Protein AF-A0AAQ3L5W7-F1 (afdb_monomer)

Mean predicted aligned error: 13.26 Å

Secondary structure (DSSP, 8-state):
---TTHHHHHHHHHHHHHHHHHHHHHHHHHHHHHHHHHHTS---HHHHHHHHHHHHHHHHHHIIIIIS-TTTS-HHHHHHHHHHHHHHHHHHHHHHHHHHT-----TTTSSSSS-TTSGGG-

Structure (mmCIF, N/CA/C/O backbone):
data_AF-A0AAQ3L5W7-F1
#
_entry.id   AF-A0AAQ3L5W7-F1
#
loop_
_atom_site.group_PDB
_atom_site.id
_atom_site.type_symbol
_atom_site.label_atom_id
_atom_site.label_alt_id
_atom_site.label_comp_id
_atom_site.label_asym_id
_atom_site.label_entity_id
_atom_site.label_seq_id
_atom_site.pdbx_PDB_ins_code
_atom_site.Cartn_x
_atom_site.Cartn_y
_atom_site.Cartn_z
_atom_site.occupancy
_atom_site.B_iso_or_equiv
_atom_site.auth_seq_id
_atom_site.auth_comp_id
_atom_site.auth_asym_id
_atom_site.auth_atom_id
_atom_site.pdbx_PDB_model_num
ATOM 1 N N . MET A 1 1 ? -35.247 3.238 35.262 1.00 52.22 1 MET A N 1
ATOM 2 C CA . MET A 1 1 ? -36.343 2.890 34.333 1.00 52.22 1 MET A CA 1
ATOM 3 C C . MET A 1 1 ? -35.783 1.940 33.289 1.00 52.22 1 MET A C 1
ATOM 5 O O . MET A 1 1 ? -34.955 2.344 32.487 1.00 52.22 1 MET A O 1
ATOM 9 N N . SER A 1 2 ? -36.136 0.663 33.406 1.00 61.12 2 SER A N 1
ATOM 10 C CA . SER A 1 2 ? -35.701 -0.458 32.570 1.00 61.12 2 SER A CA 1
ATOM 11 C C . SER A 1 2 ? -36.618 -0.590 31.352 1.00 61.12 2 SER A C 1
ATOM 13 O O . SER A 1 2 ? -37.802 -0.885 31.503 1.00 61.12 2 SER A O 1
ATOM 15 N N . HIS A 1 3 ? -36.070 -0.358 30.159 1.00 61.69 3 HIS A N 1
ATOM 16 C CA . HIS A 1 3 ? -36.760 -0.548 28.884 1.00 61.69 3 HIS A CA 1
ATOM 17 C C . HIS A 1 3 ? -36.600 -2.018 28.422 1.00 61.69 3 HIS A C 1
ATOM 19 O O . HIS A 1 3 ? -35.469 -2.490 28.301 1.00 61.69 3 HIS A O 1
ATOM 25 N N . PRO A 1 4 ? -37.688 -2.769 28.160 1.00 64.62 4 PRO A N 1
ATOM 26 C CA . PRO A 1 4 ? -37.647 -4.203 27.822 1.00 64.62 4 PRO A CA 1
ATOM 27 C C . PRO A 1 4 ? -37.107 -4.531 26.412 1.00 64.62 4 PRO A C 1
ATOM 29 O O . PRO A 1 4 ? -37.051 -5.695 26.029 1.00 64.62 4 PRO A O 1
ATOM 32 N N . ASN A 1 5 ? -36.686 -3.529 25.637 1.00 68.62 5 ASN A N 1
ATOM 33 C CA . ASN A 1 5 ? -36.224 -3.644 24.248 1.00 68.62 5 ASN A CA 1
ATOM 34 C C . ASN A 1 5 ? -34.753 -3.228 24.023 1.00 68.62 5 ASN A C 1
ATOM 36 O O . ASN A 1 5 ? -34.259 -3.350 22.905 1.00 68.62 5 ASN A O 1
ATOM 40 N N . THR A 1 6 ? -34.020 -2.796 25.057 1.00 70.38 6 THR A N 1
ATOM 41 C CA . THR A 1 6 ? -32.638 -2.290 24.911 1.00 70.38 6 THR A CA 1
ATOM 42 C C . THR A 1 6 ? -31.638 -3.369 24.480 1.00 70.38 6 THR A C 1
ATOM 44 O O . THR A 1 6 ? -30.792 -3.115 23.629 1.00 70.38 6 THR A O 1
ATOM 47 N N . ILE A 1 7 ? -31.753 -4.596 25.004 1.00 74.06 7 ILE A N 1
ATOM 48 C CA . ILE A 1 7 ? -30.840 -5.705 24.661 1.00 74.06 7 ILE A CA 1
ATOM 49 C C . ILE A 1 7 ? -30.931 -6.047 23.161 1.00 74.06 7 ILE A C 1
ATOM 51 O O . ILE A 1 7 ? -29.918 -6.290 22.512 1.00 74.06 7 ILE A O 1
ATOM 55 N N . GLY A 1 8 ? -32.141 -6.015 22.590 1.00 75.44 8 GLY A N 1
ATOM 56 C CA . GLY A 1 8 ? -32.366 -6.312 21.173 1.00 75.44 8 GLY A CA 1
ATOM 57 C C . GLY A 1 8 ? -31.786 -5.259 20.224 1.00 75.44 8 GLY A C 1
ATOM 58 O O . GLY A 1 8 ? -31.303 -5.611 19.149 1.00 75.44 8 GLY A O 1
ATOM 59 N N . GLU A 1 9 ? -31.787 -3.980 20.610 1.00 74.56 9 GLU A N 1
ATOM 60 C CA . GLU A 1 9 ? -31.190 -2.908 19.798 1.00 74.56 9 GLU A CA 1
ATOM 61 C C . GLU A 1 9 ? -29.657 -2.905 19.850 1.00 74.56 9 GLU A C 1
ATOM 63 O O . GLU A 1 9 ? -29.022 -2.688 18.818 1.00 74.56 9 GLU A O 1
ATOM 68 N N . LEU A 1 10 ? -29.059 -3.235 21.001 1.00 74.88 10 LEU A N 1
ATOM 69 C CA . LEU A 1 10 ? -27.603 -3.368 21.141 1.00 74.88 10 LEU A CA 1
ATOM 70 C C . LEU A 1 10 ? -27.051 -4.520 20.288 1.00 74.88 10 LEU A C 1
ATOM 72 O O . LEU A 1 10 ? -26.083 -4.334 19.552 1.00 74.88 10 LEU A O 1
ATOM 76 N N . ILE A 1 11 ? -27.721 -5.679 20.301 1.00 74.25 11 ILE A N 1
ATOM 77 C CA . ILE A 1 11 ? -27.335 -6.839 19.479 1.00 74.25 11 ILE A CA 1
ATOM 78 C C . ILE A 1 11 ? -27.460 -6.516 17.979 1.00 74.25 11 ILE A C 1
ATOM 80 O O . ILE A 1 11 ? -26.605 -6.912 17.184 1.00 74.25 11 ILE A O 1
ATOM 84 N N . ARG A 1 12 ? -28.488 -5.754 17.569 1.00 70.62 12 ARG A N 1
ATOM 85 C CA . ARG A 1 12 ? -28.627 -5.294 16.173 1.00 70.62 12 ARG A CA 1
ATOM 86 C C . ARG A 1 12 ? -27.540 -4.288 15.782 1.00 70.62 12 ARG A C 1
ATOM 88 O O . ARG A 1 12 ? -27.046 -4.372 14.661 1.00 70.62 12 ARG A O 1
ATOM 95 N N . GLN A 1 13 ? -27.146 -3.370 16.670 1.00 67.75 13 GLN A N 1
ATOM 96 C CA . GLN A 1 13 ? -26.055 -2.422 16.406 1.00 67.75 13 GLN A CA 1
ATOM 97 C C . GLN A 1 13 ? -24.699 -3.115 16.241 1.00 67.75 13 GLN A C 1
ATOM 99 O O . GLN A 1 13 ? -23.955 -2.772 15.319 1.00 67.75 13 GLN A O 1
ATOM 104 N N . GLU A 1 14 ? -24.384 -4.101 17.083 1.00 65.00 14 GLU A N 1
ATOM 105 C CA . GLU A 1 14 ? -23.156 -4.886 16.930 1.00 65.00 14 GLU A CA 1
ATOM 106 C C . GLU A 1 14 ? -23.160 -5.673 15.617 1.00 65.00 14 GLU A C 1
ATOM 108 O O . GLU A 1 14 ? -22.214 -5.550 14.834 1.00 65.00 14 GLU A O 1
ATOM 113 N N . SER A 1 15 ? -24.240 -6.405 15.306 1.00 66.56 15 SER A N 1
ATOM 114 C CA . SER A 1 15 ? -24.301 -7.222 14.082 1.00 66.56 15 SER A CA 1
ATOM 115 C C . SER A 1 15 ? -24.108 -6.390 12.809 1.00 66.56 15 SER A C 1
ATOM 117 O O . SER A 1 15 ? -23.380 -6.818 11.912 1.00 66.56 15 SER A O 1
ATOM 119 N N . GLN A 1 16 ? -24.686 -5.184 12.721 1.00 66.50 16 GLN A N 1
ATOM 120 C CA . GLN A 1 16 ? -24.558 -4.321 11.535 1.00 66.50 16 GLN A CA 1
ATOM 121 C C . GLN A 1 16 ? -23.104 -3.935 11.213 1.00 66.50 16 GLN A C 1
ATOM 123 O O . GLN A 1 16 ? -22.741 -3.840 10.035 1.00 66.50 16 GLN A O 1
ATOM 128 N N . ARG A 1 17 ? -22.238 -3.782 12.226 1.00 67.88 17 ARG A N 1
ATOM 129 C CA . ARG A 1 17 ? -20.806 -3.529 11.991 1.00 67.88 17 ARG A CA 1
ATOM 130 C C . ARG A 1 17 ? -20.113 -4.763 11.423 1.00 67.88 17 ARG A C 1
ATOM 132 O O . ARG A 1 17 ? -19.386 -4.647 10.439 1.00 67.88 17 ARG A O 1
ATOM 139 N N . TYR A 1 18 ? -20.398 -5.944 11.975 1.00 67.69 18 TYR A N 1
ATOM 140 C CA . TYR A 1 18 ? -19.834 -7.207 11.489 1.00 67.69 18 TYR A CA 1
ATOM 141 C C . TYR A 1 18 ? -20.240 -7.515 10.044 1.00 67.69 18 TYR A C 1
ATOM 143 O O . TYR A 1 18 ? -19.395 -7.928 9.250 1.00 67.69 18 TYR A O 1
ATOM 151 N N . HIS A 1 19 ? -21.494 -7.252 9.665 1.00 74.12 19 HIS A N 1
ATOM 152 C CA . HIS A 1 19 ? -21.961 -7.478 8.293 1.00 74.12 19 HIS A CA 1
ATOM 153 C C . HIS A 1 19 ? -21.188 -6.650 7.258 1.00 74.12 19 HIS A C 1
ATOM 155 O O . HIS A 1 19 ? -20.886 -7.155 6.178 1.00 74.12 19 HIS A O 1
ATOM 161 N N . THR A 1 20 ? -20.807 -5.415 7.596 1.00 75.94 20 THR A N 1
ATOM 162 C CA . THR A 1 20 ? -20.024 -4.551 6.699 1.00 75.94 20 THR A CA 1
ATOM 163 C C . THR A 1 20 ? -18.616 -5.107 6.462 1.00 75.94 20 THR A C 1
ATOM 165 O O . THR A 1 20 ? -18.166 -5.172 5.317 1.00 75.94 20 THR A O 1
ATOM 168 N N . PHE A 1 21 ? -17.934 -5.568 7.517 1.00 77.50 21 PHE A N 1
ATOM 169 C CA . PHE A 1 21 ? -16.592 -6.153 7.396 1.00 77.50 21 PHE A CA 1
ATOM 170 C C . PHE A 1 21 ? -16.601 -7.485 6.646 1.00 77.50 21 PHE A C 1
ATOM 172 O O . PHE A 1 21 ? -15.756 -7.713 5.782 1.00 77.50 21 PHE A O 1
ATOM 179 N N . ILE A 1 22 ? -17.583 -8.341 6.934 1.00 83.50 22 ILE A N 1
ATOM 180 C CA . ILE A 1 22 ? -17.735 -9.641 6.272 1.00 83.50 22 ILE A CA 1
ATOM 181 C C . ILE A 1 22 ? -18.020 -9.457 4.779 1.00 83.50 22 ILE A C 1
ATOM 183 O O . ILE A 1 22 ? -17.413 -10.141 3.957 1.00 83.50 22 ILE A O 1
ATOM 187 N N . ASN A 1 23 ? -18.890 -8.512 4.411 1.00 84.75 23 ASN A N 1
ATOM 188 C CA . ASN A 1 23 ? -19.201 -8.246 3.008 1.00 84.75 23 ASN A CA 1
ATOM 189 C C . ASN A 1 23 ? -17.968 -7.767 2.230 1.00 84.75 23 ASN A C 1
ATOM 191 O O . ASN A 1 23 ? -17.726 -8.209 1.108 1.00 84.75 23 ASN A O 1
ATOM 195 N N . LEU A 1 24 ? -17.147 -6.907 2.838 1.00 87.31 24 LEU A N 1
ATOM 196 C CA . LEU A 1 24 ? -15.921 -6.456 2.197 1.00 87.31 24 LEU A CA 1
ATOM 197 C C . LEU A 1 24 ? -14.893 -7.587 2.074 1.00 87.31 24 LEU A C 1
ATOM 199 O O . LEU A 1 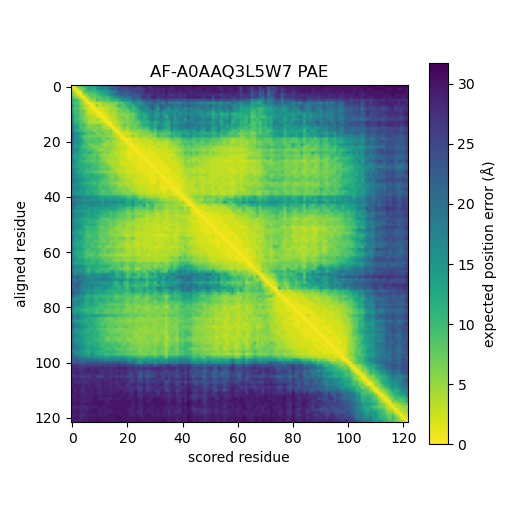24 ? -14.321 -7.770 1.005 1.00 87.31 24 LEU A O 1
ATOM 203 N N . ALA A 1 25 ? -14.693 -8.383 3.127 1.00 85.25 25 ALA A N 1
ATOM 204 C CA . ALA A 1 25 ? -13.813 -9.551 3.079 1.00 85.25 25 ALA A CA 1
ATOM 205 C C . ALA A 1 25 ? -14.201 -10.512 1.945 1.00 85.25 25 ALA A C 1
ATOM 207 O O . ALA A 1 25 ? -13.341 -10.991 1.207 1.00 85.25 25 ALA A O 1
ATOM 208 N N . LEU A 1 26 ? -15.505 -10.731 1.767 1.00 91.06 26 LEU A N 1
ATOM 209 C CA . LEU A 1 26 ? -16.050 -11.554 0.695 1.00 91.06 26 LEU A CA 1
ATOM 210 C C . LEU A 1 26 ? -15.825 -10.918 -0.685 1.00 91.06 26 LEU A C 1
ATOM 212 O O . LEU A 1 26 ? -15.427 -11.614 -1.615 1.00 91.06 26 LEU A O 1
ATOM 216 N N . PHE A 1 27 ? -15.978 -9.597 -0.814 1.00 90.62 27 PHE A N 1
ATOM 217 C CA . PHE A 1 27 ? -15.635 -8.866 -2.038 1.00 90.62 27 PHE A CA 1
ATOM 218 C C . PHE A 1 27 ? -14.149 -9.009 -2.404 1.00 90.62 27 PHE A C 1
ATOM 220 O O . PHE A 1 27 ? -13.830 -9.327 -3.549 1.00 90.62 27 PHE A O 1
ATOM 227 N N . LEU A 1 28 ? -13.235 -8.850 -1.440 1.00 91.06 28 LEU A N 1
ATOM 228 C CA . LEU A 1 28 ? -11.796 -9.056 -1.654 1.00 91.06 28 LEU A CA 1
ATOM 229 C C . LEU A 1 28 ? -11.471 -10.492 -2.077 1.00 91.06 28 LEU A C 1
ATOM 231 O O . LEU A 1 28 ? -10.647 -10.682 -2.972 1.00 91.06 28 LEU A O 1
ATOM 235 N N . ALA A 1 29 ? -12.132 -11.482 -1.473 1.00 90.81 29 ALA A N 1
ATOM 236 C CA . ALA A 1 29 ? -11.972 -12.892 -1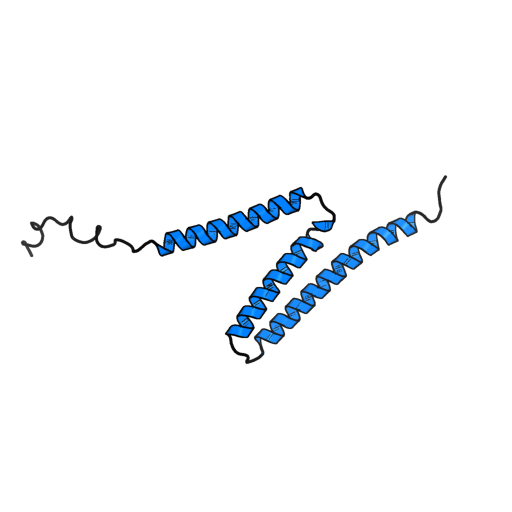.825 1.00 90.81 29 ALA A CA 1
ATOM 237 C C . ALA A 1 29 ? -12.465 -13.202 -3.252 1.00 90.81 29 ALA A C 1
ATOM 239 O O . ALA A 1 29 ? -11.853 -13.983 -3.978 1.00 90.81 29 ALA A O 1
ATOM 240 N N . VAL A 1 30 ? -13.547 -12.560 -3.697 1.00 93.81 30 VAL A N 1
ATOM 241 C CA . VAL A 1 30 ? -13.995 -12.656 -5.095 1.00 93.81 30 VAL A CA 1
ATOM 242 C C . VAL A 1 30 ? -12.974 -12.002 -6.029 1.00 93.81 30 VAL A C 1
ATOM 244 O O . VAL A 1 30 ? -12.637 -12.561 -7.070 1.00 93.81 30 VAL A O 1
ATOM 247 N N . LEU A 1 31 ? -12.424 -10.852 -5.640 1.00 92.62 31 LEU A N 1
ATOM 248 C CA . LEU A 1 31 ? -11.442 -10.099 -6.423 1.00 92.62 31 LEU A CA 1
ATOM 249 C C . LEU A 1 31 ? -10.100 -10.850 -6.561 1.00 92.62 31 LEU A C 1
ATOM 251 O O . LEU A 1 31 ? -9.417 -10.717 -7.575 1.00 92.62 31 LEU A O 1
ATOM 255 N N . THR A 1 32 ? -9.706 -11.673 -5.582 1.00 91.94 32 THR A N 1
ATOM 256 C CA . THR A 1 32 ? -8.583 -12.628 -5.710 1.00 91.94 32 THR A CA 1
ATOM 257 C C . THR A 1 32 ? -8.939 -13.845 -6.553 1.00 91.94 32 THR A C 1
ATOM 259 O O . THR A 1 32 ? -8.119 -14.258 -7.369 1.00 91.94 32 THR A O 1
ATOM 262 N N . GLY A 1 33 ? -10.158 -14.377 -6.438 1.00 91.69 33 GLY A N 1
ATOM 263 C CA . GLY A 1 33 ? -10.633 -15.445 -7.321 1.00 91.69 33 GLY A CA 1
ATOM 264 C C . GLY A 1 33 ? -10.592 -15.041 -8.799 1.00 91.69 33 GLY A C 1
ATOM 265 O O . GLY A 1 33 ? -10.075 -15.785 -9.629 1.00 91.69 33 GLY A O 1
ATOM 266 N N . ILE A 1 34 ? -11.059 -13.830 -9.119 1.00 91.19 34 ILE A N 1
ATOM 267 C CA . ILE A 1 34 ? -11.019 -13.270 -10.479 1.00 91.19 34 ILE A CA 1
ATOM 268 C C . ILE A 1 34 ? -9.576 -13.108 -10.971 1.00 91.19 34 ILE A C 1
ATOM 270 O O . ILE A 1 34 ? -9.282 -13.451 -12.112 1.00 91.19 34 ILE A O 1
ATOM 274 N N . GLU A 1 35 ? -8.669 -12.621 -10.122 1.00 89.69 35 GLU A N 1
ATOM 275 C CA . GLU A 1 35 ? -7.257 -12.451 -10.482 1.00 89.69 35 GLU A CA 1
ATOM 276 C C . GLU A 1 35 ? -6.612 -13.782 -10.891 1.00 89.69 35 GLU A C 1
ATOM 278 O O . GLU A 1 35 ? -5.972 -13.854 -11.938 1.00 89.69 35 GLU A O 1
ATOM 283 N N . ILE A 1 36 ? -6.857 -14.854 -10.128 1.00 91.00 36 ILE A N 1
ATOM 284 C CA . ILE A 1 36 ? -6.378 -16.200 -10.470 1.00 91.00 36 ILE A CA 1
ATOM 285 C C . ILE A 1 36 ? -6.927 -16.639 -11.831 1.00 91.00 36 ILE A C 1
ATOM 287 O O . ILE A 1 36 ? -6.165 -17.108 -12.670 1.00 91.00 36 ILE A O 1
ATOM 291 N N . VAL A 1 37 ? -8.223 -16.450 -12.090 1.00 90.88 37 VAL A N 1
ATOM 292 C CA . VAL A 1 37 ? -8.834 -16.822 -13.379 1.00 90.88 37 VAL A CA 1
ATOM 293 C C . VAL A 1 37 ? -8.193 -16.065 -14.549 1.00 90.88 37 VAL A C 1
ATOM 295 O O . VAL A 1 37 ? -7.932 -16.665 -15.590 1.00 90.88 37 VAL A O 1
ATOM 298 N N . ILE A 1 38 ? -7.894 -14.773 -14.378 1.00 87.44 38 ILE A N 1
ATOM 299 C CA . ILE A 1 38 ? -7.248 -13.944 -15.409 1.00 87.44 38 ILE A CA 1
ATOM 300 C C . ILE A 1 38 ? -5.822 -14.429 -15.708 1.00 87.44 38 ILE A C 1
ATOM 302 O O . ILE A 1 38 ? -5.427 -14.445 -16.871 1.00 87.44 38 ILE A O 1
ATOM 306 N N . ILE A 1 39 ? -5.064 -14.865 -14.695 1.00 87.94 39 ILE A N 1
ATOM 307 C CA . ILE A 1 39 ? -3.695 -15.389 -14.872 1.00 87.94 39 ILE A CA 1
ATOM 308 C C . ILE A 1 39 ? -3.676 -16.647 -15.752 1.00 87.94 39 ILE A C 1
ATOM 310 O O . ILE A 1 39 ? -2.720 -16.864 -16.493 1.00 87.94 39 ILE A O 1
ATOM 314 N N . PHE A 1 40 ? -4.726 -17.469 -15.697 1.00 86.62 40 PHE A N 1
ATOM 315 C CA . PHE A 1 40 ? -4.831 -18.685 -16.509 1.00 86.62 40 PHE A CA 1
ATOM 316 C C . PHE A 1 40 ? -5.235 -18.427 -17.969 1.00 86.62 40 PHE A C 1
ATOM 318 O O . PHE A 1 40 ? -5.157 -19.343 -18.791 1.00 86.62 40 PHE A O 1
ATOM 325 N N . LEU A 1 41 ? -5.661 -17.210 -18.321 1.00 87.31 41 LEU A N 1
ATOM 326 C CA . LEU A 1 41 ? -6.003 -16.865 -19.698 1.00 87.31 41 LEU A CA 1
ATOM 327 C C . LEU A 1 41 ? -4.728 -16.573 -20.517 1.00 87.31 41 LEU A C 1
ATOM 329 O O . LEU A 1 41 ? -3.861 -15.835 -20.049 1.00 87.31 41 LEU A O 1
ATOM 333 N N . PRO A 1 42 ? -4.609 -17.077 -21.763 1.00 85.25 42 PRO A N 1
ATOM 334 C CA . PRO A 1 42 ? -3.449 -16.837 -22.624 1.00 85.25 42 PRO A CA 1
ATOM 335 C C . PRO A 1 42 ? -3.509 -15.429 -23.243 1.00 85.25 42 PRO A C 1
ATOM 337 O O . PRO A 1 42 ? -3.716 -15.253 -24.443 1.00 85.25 42 PRO A O 1
ATOM 340 N N . TRP A 1 43 ? -3.390 -14.406 -22.403 1.00 85.50 43 TRP A N 1
ATOM 341 C CA . TRP A 1 43 ? -3.340 -12.992 -22.775 1.00 85.50 43 TRP A CA 1
ATOM 342 C C . TRP A 1 43 ? -1.893 -12.479 -22.842 1.00 85.50 43 TRP A C 1
ATOM 344 O O . TRP A 1 43 ? -0.975 -13.127 -22.335 1.00 85.50 43 TRP A O 1
ATOM 354 N N . PRO A 1 44 ? -1.647 -11.313 -23.471 1.00 88.25 44 PRO A N 1
ATOM 355 C CA . PRO A 1 44 ? -0.316 -10.716 -23.495 1.00 88.25 44 PRO A CA 1
ATOM 356 C C . PRO A 1 44 ? 0.167 -10.370 -22.077 1.00 88.25 44 PRO A C 1
ATOM 358 O O . PRO A 1 44 ? -0.534 -9.714 -21.303 1.00 88.25 44 PRO A O 1
ATOM 361 N N . PHE A 1 45 ? 1.407 -10.765 -21.773 1.00 85.31 45 PHE A N 1
ATOM 362 C CA . PHE A 1 45 ? 2.036 -10.655 -20.450 1.00 85.31 45 PHE A CA 1
ATOM 363 C C . PHE A 1 45 ? 1.975 -9.246 -19.840 1.00 85.31 45 PHE A C 1
ATOM 365 O O . PHE A 1 45 ? 1.757 -9.097 -18.641 1.00 85.31 45 PHE A O 1
ATOM 372 N N . TRP A 1 46 ? 2.109 -8.206 -20.669 1.00 88.50 46 TRP A N 1
ATOM 373 C CA . TRP A 1 46 ? 2.038 -6.810 -20.229 1.00 88.50 46 TRP A CA 1
ATOM 374 C C . TRP A 1 46 ? 0.692 -6.452 -19.590 1.00 88.50 46 TRP A C 1
ATOM 376 O O . TRP A 1 46 ? 0.667 -5.827 -18.533 1.00 88.50 46 TRP A O 1
ATOM 386 N N . ILE A 1 47 ? -0.422 -6.884 -20.189 1.00 88.56 47 ILE A N 1
ATOM 387 C CA . ILE A 1 47 ? -1.767 -6.579 -19.678 1.00 88.56 47 ILE A CA 1
ATOM 388 C C . ILE A 1 47 ? -2.003 -7.299 -18.350 1.00 88.56 47 ILE A C 1
ATOM 390 O O . ILE A 1 47 ? -2.516 -6.700 -17.405 1.00 88.56 47 ILE A O 1
ATOM 394 N N . ILE A 1 48 ? -1.586 -8.565 -18.272 1.00 89.69 48 ILE A N 1
ATOM 395 C CA . ILE A 1 48 ? -1.679 -9.381 -17.058 1.00 89.69 48 ILE A CA 1
ATOM 396 C C . ILE A 1 48 ? -0.905 -8.696 -15.925 1.00 89.69 48 ILE A C 1
ATOM 398 O O . ILE A 1 48 ? -1.482 -8.412 -14.880 1.00 89.69 48 ILE A O 1
ATOM 402 N N . MET A 1 49 ? 0.362 -8.331 -16.150 1.00 91.06 49 MET A N 1
ATOM 403 C CA . MET A 1 49 ? 1.186 -7.655 -15.141 1.00 91.06 49 MET A CA 1
ATOM 404 C C . MET A 1 49 ? 0.569 -6.353 -14.631 1.00 91.06 49 MET A C 1
ATOM 406 O O . MET A 1 49 ? 0.480 -6.150 -13.421 1.00 91.06 49 MET A O 1
ATOM 410 N N . THR A 1 50 ? 0.097 -5.482 -15.527 1.00 92.00 50 THR A N 1
ATOM 411 C CA . THR A 1 50 ? -0.542 -4.225 -15.114 1.00 92.00 50 THR A CA 1
ATOM 412 C C . THR A 1 50 ? -1.792 -4.481 -14.273 1.00 92.00 50 THR A C 1
ATOM 414 O O . THR A 1 50 ? -1.964 -3.847 -13.233 1.00 92.00 50 THR A O 1
ATOM 417 N N . VAL A 1 51 ? -2.642 -5.429 -14.677 1.00 91.38 51 VAL A N 1
ATOM 418 C CA . VAL A 1 51 ? -3.853 -5.792 -13.928 1.00 91.38 51 VAL A CA 1
ATOM 419 C C . VAL A 1 51 ? -3.518 -6.353 -12.549 1.00 91.38 51 VAL A C 1
ATOM 421 O O . VAL A 1 51 ? -4.127 -5.916 -11.578 1.00 91.38 51 VAL A O 1
ATOM 424 N N . LEU A 1 52 ? -2.547 -7.260 -12.433 1.00 91.19 52 LEU A N 1
ATOM 425 C CA . LEU A 1 52 ? -2.151 -7.843 -11.145 1.00 91.19 52 LEU A CA 1
ATOM 426 C C . LEU A 1 52 ? -1.617 -6.771 -10.188 1.00 91.19 52 LEU A C 1
ATOM 428 O O . LEU A 1 52 ? -2.020 -6.708 -9.028 1.00 91.19 52 LEU A O 1
ATOM 432 N N . VAL A 1 53 ? -0.753 -5.876 -10.678 1.00 93.31 53 VAL A N 1
ATOM 433 C CA . V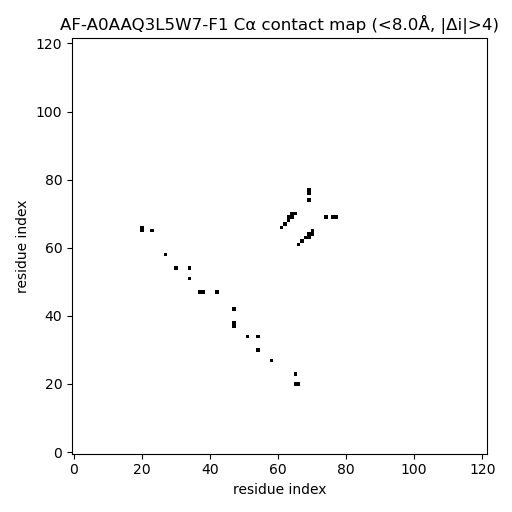AL A 1 53 ? -0.221 -4.770 -9.867 1.00 93.31 53 VAL A CA 1
ATOM 434 C C . VAL A 1 53 ? -1.352 -3.855 -9.398 1.00 93.31 53 VAL A C 1
ATOM 436 O O . VAL A 1 53 ? -1.438 -3.540 -8.211 1.00 93.31 53 VAL A O 1
ATOM 439 N N . VAL A 1 54 ? -2.260 -3.470 -10.299 1.00 93.25 54 VAL A N 1
ATOM 440 C CA . VAL A 1 54 ? -3.404 -2.613 -9.960 1.00 93.25 54 VAL A CA 1
ATOM 441 C C . VAL A 1 54 ? -4.342 -3.302 -8.964 1.00 93.25 54 VAL A C 1
ATOM 443 O O . VAL A 1 54 ? -4.700 -2.696 -7.954 1.00 93.25 54 VAL A O 1
ATOM 446 N N . LEU A 1 55 ? -4.713 -4.566 -9.192 1.00 91.19 55 LEU A N 1
ATOM 447 C CA . LEU A 1 55 ? -5.575 -5.327 -8.281 1.00 91.19 55 LEU A CA 1
ATOM 448 C C . LEU A 1 55 ? -4.917 -5.511 -6.908 1.00 91.19 55 LEU A C 1
ATOM 450 O O . LEU A 1 55 ? -5.608 -5.409 -5.897 1.00 91.19 55 LEU A O 1
ATOM 454 N N . SER A 1 56 ? -3.603 -5.726 -6.852 1.00 91.69 56 SER A N 1
ATOM 455 C CA . SER A 1 56 ? -2.844 -5.831 -5.602 1.00 91.69 56 SER A CA 1
ATOM 456 C C . SER A 1 56 ? -2.866 -4.522 -4.805 1.00 91.69 56 SER A C 1
ATOM 458 O O . SER A 1 56 ? -3.209 -4.525 -3.620 1.00 91.69 56 SER A O 1
ATOM 460 N N . VAL A 1 57 ? -2.615 -3.381 -5.462 1.00 92.69 57 VAL A N 1
ATOM 461 C CA . VAL A 1 57 ? -2.691 -2.056 -4.822 1.00 92.69 57 VAL A CA 1
ATOM 462 C C . VAL A 1 57 ? -4.109 -1.765 -4.328 1.00 92.69 57 VAL A C 1
ATOM 46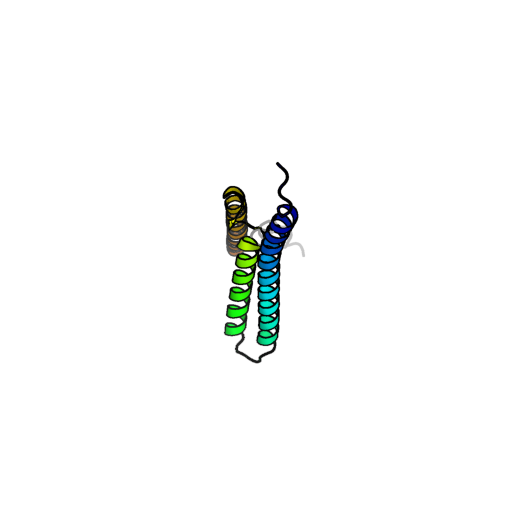4 O O . VAL A 1 57 ? -4.284 -1.338 -3.188 1.00 92.69 57 VAL A O 1
ATOM 467 N N . ILE A 1 58 ? -5.136 -2.038 -5.139 1.00 91.62 58 ILE A N 1
ATOM 468 C CA . ILE A 1 58 ? -6.538 -1.831 -4.745 1.00 91.62 58 ILE A CA 1
ATOM 469 C C . ILE A 1 58 ? -6.884 -2.672 -3.515 1.00 91.62 58 ILE A C 1
ATOM 471 O O . ILE A 1 58 ? -7.456 -2.150 -2.558 1.00 91.62 58 ILE A O 1
ATOM 475 N N . LYS A 1 59 ? -6.513 -3.958 -3.502 1.00 89.88 59 LYS A N 1
ATOM 476 C CA . LYS A 1 59 ? -6.748 -4.844 -2.351 1.00 89.88 59 LYS A CA 1
ATOM 477 C C . LYS A 1 59 ? -6.066 -4.312 -1.106 1.00 89.88 59 LYS A C 1
ATOM 479 O O . LYS A 1 59 ? -6.705 -4.221 -0.061 1.00 89.88 59 LYS A O 1
ATOM 484 N N . PHE A 1 60 ? -4.801 -3.927 -1.230 1.00 89.94 60 PHE A N 1
ATOM 485 C CA . PHE A 1 60 ? -4.036 -3.355 -0.135 1.00 89.94 60 PHE A CA 1
ATOM 486 C C . PHE A 1 60 ? -4.736 -2.124 0.453 1.00 89.94 60 PHE A C 1
ATOM 488 O O . PHE A 1 60 ? -4.961 -2.085 1.661 1.00 89.94 60 PHE A O 1
ATOM 495 N N . VAL A 1 61 ? -5.174 -1.185 -0.397 1.00 87.00 61 VAL A N 1
ATOM 496 C CA . VAL A 1 61 ? -5.892 0.035 0.013 1.00 87.00 61 VAL A CA 1
ATOM 497 C C . VAL A 1 61 ? -7.252 -0.277 0.651 1.00 87.00 61 VAL A C 1
ATOM 499 O O . VAL A 1 61 ? -7.592 0.284 1.695 1.00 87.00 61 VAL A O 1
ATOM 502 N N . CYS A 1 62 ? -8.027 -1.205 0.085 1.00 86.19 62 CYS A N 1
ATOM 503 C CA . CYS A 1 62 ? -9.290 -1.643 0.681 1.00 86.19 62 CYS A CA 1
ATOM 504 C C . CYS A 1 62 ? -9.085 -2.270 2.068 1.00 86.19 62 CYS A C 1
ATOM 506 O O . CYS A 1 62 ? -9.858 -1.987 2.983 1.00 86.19 62 CYS A O 1
ATOM 508 N N . VAL A 1 63 ? -8.040 -3.082 2.257 1.00 84.31 63 VAL A N 1
ATOM 509 C CA . VAL A 1 63 ? -7.736 -3.705 3.555 1.00 84.31 63 VAL A CA 1
ATOM 510 C C . VAL A 1 63 ? -7.360 -2.647 4.596 1.00 84.31 63 VAL A C 1
ATOM 512 O O . VAL A 1 63 ? -7.908 -2.650 5.696 1.00 84.31 63 VAL A O 1
ATOM 515 N N . ILE A 1 64 ? -6.485 -1.697 4.272 1.00 82.19 64 ILE A N 1
ATOM 516 C CA . ILE A 1 64 ? -6.056 -0.682 5.252 1.00 82.19 64 ILE A CA 1
ATOM 517 C C . ILE A 1 64 ? -7.168 0.306 5.616 1.00 82.19 64 ILE A C 1
ATOM 519 O O . ILE A 1 64 ? -7.277 0.693 6.775 1.00 82.19 64 ILE A O 1
ATOM 523 N N . LEU A 1 65 ? -8.033 0.690 4.674 1.00 78.81 65 LEU A N 1
ATOM 524 C CA . LEU A 1 65 ? -9.103 1.651 4.958 1.00 78.81 65 LEU A CA 1
ATOM 525 C C . LEU A 1 65 ? -10.256 1.026 5.755 1.00 78.81 65 LEU A C 1
ATOM 527 O O . LEU A 1 65 ? -10.800 1.670 6.654 1.00 78.81 65 LEU A O 1
ATOM 531 N N . TRP A 1 66 ? -10.614 -0.226 5.455 1.00 73.19 66 TRP A N 1
ATOM 532 C CA . TRP A 1 66 ? -11.778 -0.883 6.056 1.00 73.19 66 TRP A CA 1
ATOM 533 C C . TRP A 1 66 ? -11.437 -1.934 7.111 1.00 73.19 66 TRP A C 1
ATOM 535 O O . TRP A 1 66 ? -12.048 -1.922 8.174 1.00 73.19 66 TRP A O 1
ATOM 545 N N . PHE A 1 67 ? -10.491 -2.842 6.849 1.00 66.19 67 PHE A N 1
ATOM 546 C CA . PHE A 1 67 ? -10.138 -3.922 7.787 1.00 66.19 67 PHE A CA 1
ATOM 547 C C . PHE A 1 67 ? -9.349 -3.399 8.989 1.00 66.19 67 PHE A C 1
ATOM 549 O O . PHE A 1 67 ? -9.555 -3.861 10.107 1.00 66.19 67 PHE A O 1
ATOM 556 N N . MET A 1 68 ? -8.498 -2.395 8.768 1.00 68.81 68 MET A N 1
ATOM 557 C CA . MET A 1 68 ? -7.835 -1.631 9.833 1.00 68.81 68 MET A CA 1
ATOM 558 C C . MET A 1 68 ? -8.712 -0.499 10.391 1.00 68.81 68 MET A C 1
ATOM 560 O O . MET A 1 68 ? -8.299 0.189 11.317 1.00 68.81 68 MET A O 1
ATOM 564 N N . HIS A 1 69 ? -9.944 -0.335 9.885 1.00 65.31 69 HIS A N 1
ATOM 565 C CA . HIS A 1 69 ? -10.960 0.557 10.455 1.00 65.31 69 HIS A CA 1
ATOM 566 C C . HIS A 1 69 ? -10.541 2.043 10.513 1.00 65.31 69 HIS A C 1
ATOM 568 O O . HIS A 1 69 ? -11.074 2.828 11.294 1.00 65.31 69 HIS A O 1
ATOM 574 N N . LEU A 1 70 ? -9.622 2.445 9.633 1.00 65.75 70 LEU A N 1
ATOM 575 C CA . LEU A 1 70 ? -8.991 3.767 9.573 1.00 65.75 70 LEU A CA 1
ATOM 576 C C . LEU A 1 70 ? -9.983 4.923 9.378 1.00 65.75 70 LEU A C 1
ATOM 578 O O . LEU A 1 70 ? -9.732 6.033 9.832 1.00 65.75 70 LEU A O 1
ATOM 582 N N . ILE A 1 71 ? -11.109 4.663 8.707 1.00 58.56 71 ILE A N 1
ATOM 583 C CA . ILE A 1 71 ? -12.182 5.649 8.496 1.00 58.56 71 ILE A CA 1
ATOM 584 C C . ILE A 1 71 ? -12.955 5.965 9.796 1.00 58.56 71 ILE A C 1
ATOM 586 O O . ILE A 1 71 ? -13.571 7.023 9.900 1.00 58.56 71 ILE A O 1
ATOM 590 N N . TYR A 1 72 ? -12.909 5.072 10.793 1.00 56.66 72 TYR A N 1
ATOM 591 C CA . TYR A 1 72 ? -13.586 5.222 12.090 1.00 56.66 72 TYR A CA 1
ATOM 592 C C . TYR A 1 72 ? -12.620 5.422 13.270 1.00 56.66 72 TYR A C 1
ATOM 594 O O . TYR A 1 72 ? -13.072 5.765 14.366 1.00 56.66 72 TYR A O 1
ATOM 602 N N . ASP A 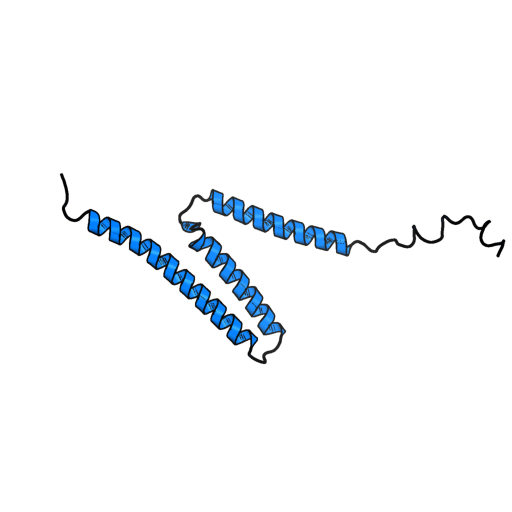1 73 ? -11.318 5.205 13.069 1.00 61.06 73 ASP A N 1
ATOM 603 C CA . ASP A 1 73 ? -10.282 5.388 14.086 1.00 61.06 73 ASP A CA 1
ATOM 604 C C . ASP A 1 73 ? -9.588 6.763 13.980 1.00 61.06 73 ASP A C 1
ATOM 606 O O . ASP A 1 73 ? -9.835 7.559 13.073 1.00 61.06 73 ASP A O 1
ATOM 610 N N . LYS A 1 74 ? -8.734 7.097 14.952 1.00 63.78 74 LYS A N 1
ATOM 611 C CA . LYS A 1 74 ? -8.045 8.396 15.020 1.00 63.78 74 LYS A CA 1
ATOM 612 C C . LYS A 1 74 ? -7.104 8.559 13.815 1.00 63.78 74 LYS A C 1
ATOM 614 O O . LYS A 1 74 ? -6.315 7.662 13.519 1.00 63.78 74 LYS A O 1
ATOM 619 N N . MET A 1 75 ? -7.066 9.762 13.231 1.00 72.19 75 MET A N 1
ATOM 620 C CA . MET A 1 75 ? -6.194 10.148 12.098 1.00 72.19 75 MET A CA 1
ATOM 621 C C . MET A 1 75 ? -4.693 9.832 12.299 1.00 72.19 75 MET A C 1
ATOM 623 O O . MET A 1 75 ? -3.925 9.795 11.342 1.00 72.19 75 MET A O 1
ATOM 627 N N . LEU A 1 76 ? -4.267 9.580 13.540 1.00 78.50 76 LEU A N 1
ATOM 628 C CA . LEU A 1 76 ? -2.903 9.211 13.914 1.00 78.50 76 LEU A CA 1
ATOM 629 C C . LEU A 1 76 ? -2.487 7.818 13.397 1.00 78.50 76 LEU A C 1
ATOM 631 O O . LEU A 1 76 ? -1.346 7.656 12.971 1.00 78.50 76 LEU A O 1
ATOM 635 N N . CYS A 1 77 ? -3.398 6.834 13.369 1.00 78.38 77 CYS A N 1
ATOM 636 C CA . CYS A 1 77 ? -3.108 5.498 12.826 1.00 78.38 77 CYS A CA 1
ATOM 637 C C . CYS A 1 77 ? -2.869 5.555 11.307 1.00 78.38 77 CYS A C 1
ATOM 639 O O . CYS A 1 77 ? -1.923 4.956 10.797 1.00 78.38 77 CYS A O 1
ATOM 641 N N . LEU A 1 78 ? -3.660 6.375 10.603 1.00 82.19 78 LEU A N 1
ATOM 642 C CA . LEU A 1 78 ? -3.473 6.648 9.179 1.00 82.19 78 LEU A CA 1
ATOM 643 C C . LEU A 1 78 ? -2.116 7.292 8.907 1.00 82.19 78 LEU A C 1
ATOM 645 O O . LEU A 1 78 ? -1.394 6.852 8.015 1.00 82.19 78 LEU A O 1
ATOM 649 N N . TYR A 1 79 ? -1.752 8.306 9.694 1.00 83.81 79 TYR A N 1
ATOM 650 C CA . TYR A 1 79 ? -0.499 9.026 9.495 1.00 83.81 79 TYR A CA 1
ATOM 651 C C . TYR A 1 79 ? 0.723 8.124 9.711 1.00 83.81 79 TYR A C 1
ATOM 653 O O . TYR A 1 79 ? 1.617 8.128 8.874 1.00 83.81 79 TYR A O 1
ATOM 661 N N . LEU A 1 80 ? 0.741 7.300 10.769 1.00 87.44 80 LEU A N 1
ATOM 662 C CA . LEU A 1 80 ? 1.832 6.345 11.028 1.00 87.44 80 LEU A CA 1
ATOM 663 C C . LEU A 1 80 ? 1.972 5.283 9.932 1.00 87.44 80 LEU A C 1
ATOM 665 O O . LEU A 1 80 ? 3.083 4.891 9.578 1.00 87.44 80 LEU A O 1
ATOM 669 N N . PHE A 1 81 ? 0.852 4.819 9.381 1.00 85.81 81 PHE A N 1
ATOM 670 C CA . PHE A 1 81 ? 0.873 3.856 8.290 1.00 85.81 81 PHE A CA 1
ATOM 671 C C . PHE A 1 81 ? 1.427 4.470 6.998 1.00 85.81 81 PHE A C 1
ATOM 673 O O . PHE A 1 81 ? 2.294 3.889 6.346 1.00 85.81 81 PHE A O 1
ATOM 680 N N . VAL A 1 82 ? 0.956 5.668 6.641 1.00 87.56 82 VAL A N 1
ATOM 681 C CA . VAL A 1 82 ? 1.382 6.370 5.423 1.00 87.56 82 VAL A CA 1
ATOM 682 C C . VAL A 1 82 ? 2.844 6.801 5.517 1.00 87.56 82 VAL A C 1
ATOM 684 O O . VAL A 1 82 ? 3.579 6.631 4.547 1.00 87.56 82 VAL A O 1
ATOM 687 N N . THR A 1 83 ? 3.306 7.299 6.668 1.00 92.56 83 THR A N 1
ATOM 688 C CA . THR A 1 83 ? 4.730 7.613 6.855 1.00 92.56 83 THR A CA 1
ATOM 689 C C . 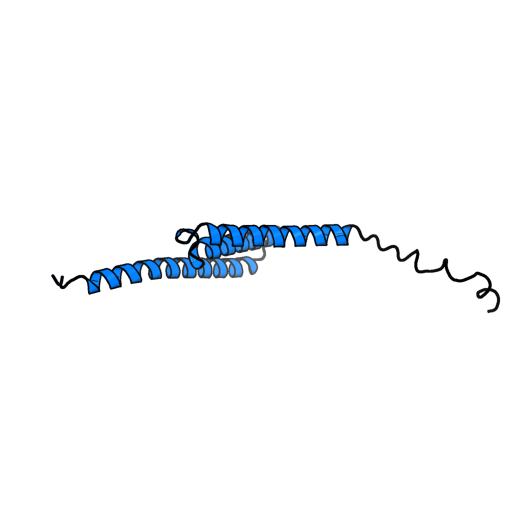THR A 1 83 ? 5.592 6.359 6.757 1.00 92.56 83 THR A C 1
ATOM 691 O O . THR A 1 83 ? 6.639 6.418 6.122 1.00 92.56 83 THR A O 1
ATOM 694 N N . GLY A 1 84 ? 5.138 5.217 7.286 1.00 91.81 84 GLY A N 1
ATOM 695 C CA . GLY A 1 84 ? 5.797 3.923 7.100 1.00 91.81 84 GLY A CA 1
ATOM 696 C C . GLY A 1 84 ? 5.866 3.486 5.633 1.00 91.81 84 GLY A C 1
ATOM 697 O O . GLY A 1 84 ? 6.929 3.074 5.173 1.00 91.81 84 GLY A O 1
ATOM 698 N N . LEU A 1 85 ? 4.773 3.638 4.873 1.00 92.00 85 LEU A N 1
ATOM 699 C CA . LEU A 1 85 ? 4.737 3.347 3.435 1.00 92.00 85 LEU A CA 1
ATOM 700 C C . LEU A 1 85 ? 5.717 4.242 2.663 1.00 92.00 85 LEU A C 1
AT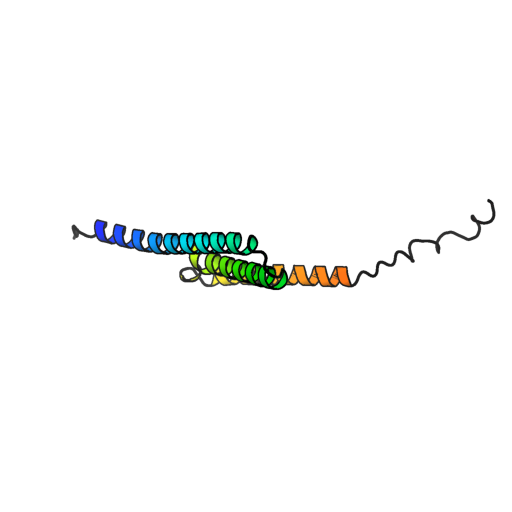OM 702 O O . LEU A 1 85 ? 6.496 3.746 1.852 1.00 92.00 85 LEU A O 1
ATOM 706 N N . ILE A 1 86 ? 5.721 5.548 2.944 1.00 95.44 86 ILE A N 1
ATOM 707 C CA . ILE A 1 86 ? 6.646 6.509 2.327 1.00 95.44 86 ILE A CA 1
ATOM 708 C C . ILE A 1 86 ? 8.091 6.157 2.676 1.00 95.44 86 ILE A C 1
ATOM 710 O O . ILE A 1 86 ? 8.938 6.142 1.788 1.00 95.44 86 ILE A O 1
ATOM 714 N N . LEU A 1 87 ? 8.371 5.840 3.942 1.00 96.31 87 LEU A N 1
ATOM 715 C CA . LEU A 1 87 ? 9.714 5.492 4.392 1.00 96.31 87 LEU A CA 1
ATOM 716 C C . LEU A 1 87 ? 10.201 4.205 3.717 1.00 96.31 87 LEU A C 1
ATOM 718 O O . LEU A 1 87 ? 11.308 4.194 3.197 1.00 96.31 87 LEU A O 1
ATOM 722 N N . ALA A 1 88 ? 9.370 3.160 3.653 1.00 95.12 88 ALA A N 1
ATOM 723 C CA . ALA A 1 88 ? 9.704 1.898 2.992 1.00 95.12 88 ALA A CA 1
ATOM 724 C C . ALA A 1 88 ? 9.933 2.070 1.484 1.00 95.12 88 ALA A C 1
ATOM 726 O O . ALA A 1 88 ? 10.897 1.547 0.930 1.00 95.12 88 ALA A O 1
ATOM 727 N N . THR A 1 89 ? 9.070 2.835 0.811 1.00 95.12 89 THR A N 1
ATOM 728 C CA . THR A 1 89 ? 9.221 3.090 -0.629 1.00 95.12 89 THR A CA 1
ATOM 729 C C . THR A 1 89 ? 10.449 3.964 -0.893 1.00 95.12 89 THR A C 1
ATOM 731 O O . THR A 1 89 ? 11.203 3.711 -1.829 1.00 95.12 89 THR A O 1
ATOM 734 N N . GLY A 1 90 ? 10.696 4.957 -0.036 1.00 96.25 90 GLY A N 1
ATOM 735 C CA . G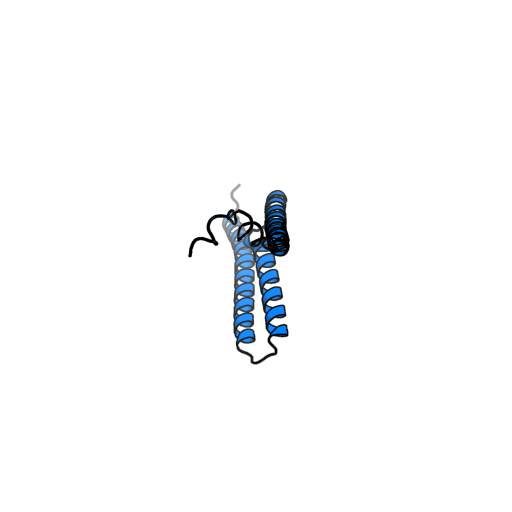LY A 1 90 ? 11.854 5.842 -0.112 1.00 96.25 90 GLY A CA 1
ATOM 736 C C . GLY A 1 90 ? 13.174 5.107 0.104 1.00 96.25 90 GLY A C 1
ATOM 737 O O . GLY A 1 90 ? 14.098 5.294 -0.683 1.00 96.25 90 GLY A O 1
ATOM 738 N N . THR A 1 91 ? 13.267 4.232 1.109 1.00 95.88 91 THR A N 1
ATOM 739 C CA . THR A 1 91 ? 14.470 3.414 1.325 1.00 95.88 91 THR A CA 1
ATOM 740 C C . THR A 1 91 ? 14.673 2.404 0.203 1.00 95.88 91 THR A C 1
ATOM 742 O O . THR A 1 91 ? 15.806 2.229 -0.232 1.00 95.88 91 THR A O 1
ATOM 745 N N . MET A 1 92 ? 13.604 1.801 -0.331 1.00 95.75 92 MET A N 1
ATOM 746 C CA . MET A 1 92 ? 13.693 0.919 -1.500 1.00 95.75 92 MET A CA 1
ATOM 747 C C . MET A 1 92 ? 14.290 1.654 -2.710 1.00 95.75 92 MET A C 1
ATOM 749 O O . MET A 1 92 ? 15.219 1.153 -3.338 1.00 95.75 92 MET A O 1
ATOM 753 N N . ILE A 1 93 ? 13.802 2.862 -3.013 1.00 95.94 93 ILE A N 1
ATOM 754 C CA . ILE A 1 93 ? 14.323 3.686 -4.116 1.00 95.94 93 ILE A CA 1
ATOM 755 C C . ILE A 1 93 ? 15.765 4.128 -3.836 1.00 95.94 93 ILE A C 1
ATOM 757 O O . ILE A 1 93 ? 16.591 4.091 -4.741 1.00 95.94 93 ILE A O 1
ATOM 761 N N . ALA A 1 94 ? 16.088 4.510 -2.598 1.00 94.25 94 ALA A N 1
ATOM 762 C CA . ALA A 1 94 ? 17.440 4.914 -2.214 1.00 94.25 94 ALA A CA 1
ATOM 763 C C . ALA A 1 94 ? 18.452 3.768 -2.360 1.00 94.25 94 ALA A C 1
ATOM 765 O O . ALA A 1 94 ? 19.545 3.987 -2.871 1.00 94.25 94 ALA A O 1
ATOM 766 N N . LEU A 1 95 ? 18.078 2.546 -1.966 1.00 93.94 95 LEU A N 1
ATOM 767 C CA . LEU A 1 95 ? 18.906 1.354 -2.159 1.00 93.94 95 LEU A CA 1
ATOM 768 C C . LEU A 1 95 ? 19.072 1.021 -3.642 1.00 93.94 95 LEU A C 1
ATOM 770 O O . LEU A 1 95 ? 20.181 0.727 -4.074 1.00 93.94 95 LEU A O 1
ATOM 774 N N . LEU A 1 96 ? 17.997 1.108 -4.432 1.00 92.88 96 LEU A N 1
ATOM 775 C CA . LEU A 1 96 ? 18.083 0.921 -5.882 1.00 92.88 96 LEU A CA 1
ATOM 776 C C . LEU A 1 96 ? 19.002 1.962 -6.530 1.00 92.88 96 LEU A C 1
ATOM 778 O O . LEU A 1 96 ? 19.790 1.603 -7.393 1.00 92.88 96 LEU A O 1
ATOM 782 N N . ALA A 1 97 ? 18.939 3.224 -6.100 1.00 91.25 97 ALA A N 1
ATOM 783 C CA . ALA A 1 97 ? 19.820 4.278 -6.593 1.00 91.25 97 ALA A CA 1
ATOM 784 C C . ALA A 1 97 ? 21.285 4.040 -6.197 1.00 91.25 97 ALA A C 1
ATOM 786 O O . ALA A 1 97 ? 22.160 4.197 -7.041 1.00 91.25 97 ALA A O 1
ATOM 787 N N . LEU A 1 98 ? 21.541 3.616 -4.953 1.00 89.44 98 LEU A N 1
ATOM 788 C CA . LEU A 1 98 ? 22.881 3.295 -4.457 1.00 89.44 98 LEU A CA 1
ATOM 789 C C . LEU A 1 98 ? 23.516 2.155 -5.268 1.00 89.44 98 LEU A C 1
ATOM 791 O O . LEU A 1 98 ? 24.598 2.331 -5.820 1.00 89.44 98 LEU A O 1
ATOM 795 N N . PHE A 1 99 ? 22.815 1.024 -5.399 1.00 86.38 99 PHE A N 1
ATOM 796 C CA . PHE A 1 99 ? 23.308 -0.140 -6.144 1.00 86.38 99 PHE A CA 1
ATOM 797 C C . PHE A 1 99 ? 23.387 0.100 -7.654 1.00 86.38 99 PHE A C 1
ATOM 799 O O . PHE A 1 99 ? 24.172 -0.545 -8.337 1.00 86.38 99 PHE A O 1
ATOM 806 N N . HIS A 1 100 ? 22.597 1.028 -8.196 1.00 79.06 100 HIS A N 1
ATOM 807 C CA . HIS A 1 100 ? 22.713 1.418 -9.600 1.00 79.06 100 HIS A CA 1
ATOM 808 C C . HIS A 1 100 ? 23.972 2.252 -9.882 1.00 79.06 100 HIS A C 1
ATOM 810 O O . HIS A 1 100 ? 24.412 2.302 -11.024 1.00 79.06 100 HIS A O 1
ATOM 816 N N . THR A 1 101 ? 24.548 2.903 -8.866 1.00 66.06 101 THR A N 1
ATOM 817 C CA . THR A 1 101 ? 25.765 3.725 -8.994 1.00 66.06 101 THR A CA 1
ATOM 818 C C . THR A 1 101 ? 27.065 2.988 -8.672 1.00 66.06 101 THR A C 1
ATOM 820 O O . THR A 1 101 ? 28.135 3.583 -8.766 1.00 66.06 101 THR A O 1
ATOM 823 N N . GLU A 1 102 ? 27.003 1.708 -8.307 1.00 65.31 102 GLU A N 1
ATOM 824 C CA . GLU A 1 102 ? 28.190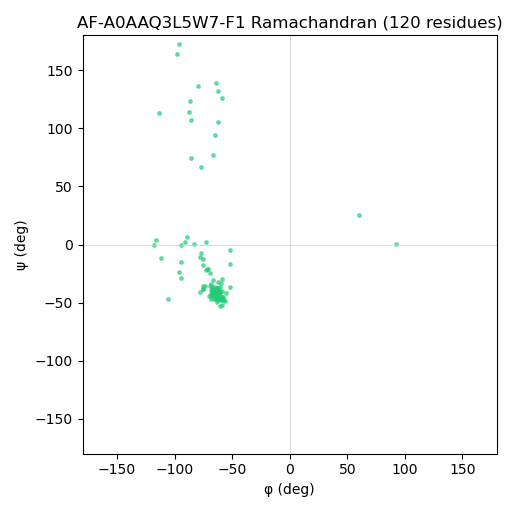 0.877 -8.114 1.00 65.31 102 GLU A CA 1
ATOM 825 C C . GLU A 1 102 ? 28.622 0.278 -9.461 1.00 65.31 102 GLU A C 1
ATOM 827 O O . GLU A 1 102 ? 28.444 -0.908 -9.734 1.00 65.31 102 GLU A O 1
ATOM 832 N N . ASP A 1 103 ? 29.220 1.118 -10.310 1.00 63.41 103 ASP A N 1
ATOM 833 C CA . ASP A 1 103 ? 30.274 0.651 -11.209 1.00 63.41 103 ASP A CA 1
ATOM 834 C C . ASP A 1 103 ? 31.433 0.229 -10.297 1.00 63.41 103 ASP A C 1
ATOM 836 O O . ASP A 1 103 ? 32.184 1.043 -9.761 1.00 63.41 103 ASP A O 1
ATOM 840 N N . LEU A 1 104 ? 31.452 -1.061 -9.986 1.00 63.59 104 LEU A N 1
ATOM 841 C CA . LEU A 1 104 ? 32.371 -1.684 -9.052 1.00 63.59 104 LEU A CA 1
ATOM 842 C C . LEU A 1 104 ? 33.799 -1.526 -9.584 1.00 63.59 104 LEU A C 1
ATOM 844 O O . LEU A 1 104 ? 34.189 -2.225 -10.518 1.00 63.59 104 LEU A O 1
ATOM 848 N N . ASP A 1 105 ? 34.558 -0.616 -8.971 1.00 63.16 105 ASP A N 1
ATOM 849 C CA . ASP A 1 105 ? 36.004 -0.462 -9.148 1.00 63.16 105 ASP A CA 1
ATOM 850 C C . ASP A 1 105 ? 36.702 -1.711 -8.570 1.00 63.16 105 ASP A C 1
ATOM 852 O O . ASP A 1 105 ? 37.186 -1.762 -7.436 1.00 63.16 105 ASP A O 1
ATOM 856 N N . TYR A 1 106 ? 36.644 -2.799 -9.338 1.00 60.53 106 TYR A N 1
ATOM 857 C CA . TYR A 1 106 ? 37.420 -4.023 -9.134 1.00 60.53 106 TYR A CA 1
ATOM 858 C C . TYR A 1 106 ? 38.877 -3.846 -9.606 1.00 60.53 106 TYR A C 1
ATOM 860 O O . TYR A 1 106 ? 39.730 -4.714 -9.385 1.00 60.53 106 TYR A O 1
ATOM 868 N N . ASP A 1 107 ? 39.144 -2.707 -10.237 1.00 58.78 107 ASP A N 1
ATOM 869 C CA . ASP A 1 107 ? 40.351 -2.279 -10.922 1.00 58.78 107 ASP A CA 1
ATOM 870 C C . ASP A 1 107 ? 41.416 -1.835 -9.911 1.00 58.78 107 ASP A C 1
ATOM 872 O O . ASP A 1 107 ? 42.582 -2.204 -10.039 1.00 58.78 107 ASP A O 1
ATOM 876 N N . ALA A 1 108 ? 41.026 -1.119 -8.849 1.00 64.81 108 ALA A N 1
ATOM 877 C CA . ALA A 1 108 ? 41.948 -0.664 -7.808 1.00 64.81 108 ALA A CA 1
ATOM 878 C C . ALA A 1 108 ? 42.460 -1.795 -6.898 1.00 64.81 108 ALA A C 1
ATOM 880 O O . ALA A 1 108 ? 43.507 -1.647 -6.263 1.00 64.81 108 ALA A O 1
ATOM 881 N N . PHE A 1 109 ? 41.755 -2.933 -6.821 1.00 64.50 109 PHE A N 1
ATOM 882 C CA . PHE A 1 109 ? 42.184 -4.087 -6.017 1.00 64.50 109 PHE A CA 1
ATOM 883 C C . PHE A 1 109 ? 42.983 -5.133 -6.816 1.00 64.50 109 PHE A C 1
ATOM 885 O O . PHE A 1 109 ? 43.671 -5.962 -6.216 1.00 64.50 109 PHE A O 1
ATOM 892 N N . SER A 1 110 ? 42.967 -5.084 -8.153 1.00 66.38 110 SER A N 1
ATOM 893 C CA . SER A 1 110 ? 43.737 -6.004 -8.997 1.00 66.38 110 SER A CA 1
ATOM 894 C C . SER A 1 110 ? 44.841 -5.276 -9.765 1.00 66.38 110 SER A C 1
ATOM 896 O O . SER A 1 110 ? 44.583 -4.565 -10.722 1.00 66.38 110 SER A O 1
ATOM 898 N N . MET A 1 111 ? 46.091 -5.590 -9.408 1.00 61.53 111 MET A N 1
ATOM 899 C CA . MET A 1 111 ? 47.314 -5.427 -10.219 1.00 61.53 111 MET A CA 1
ATOM 900 C C . MET A 1 111 ? 48.156 -4.138 -10.118 1.00 61.53 111 MET A C 1
ATOM 902 O O . MET A 1 111 ? 49.209 -4.127 -10.747 1.00 61.53 111 MET A O 1
ATOM 906 N N . ASP A 1 112 ? 47.838 -3.128 -9.295 1.00 65.62 112 ASP A N 1
ATOM 907 C CA . ASP A 1 112 ? 48.771 -1.984 -9.086 1.00 65.62 112 ASP A CA 1
ATOM 908 C C . ASP A 1 112 ? 49.661 -2.123 -7.829 1.00 65.62 112 ASP A C 1
ATOM 910 O O . ASP A 1 112 ? 50.778 -1.614 -7.769 1.00 65.62 112 ASP A O 1
ATOM 914 N N . SER A 1 113 ? 49.231 -2.904 -6.829 1.00 61.41 113 SER A N 1
ATOM 915 C CA . SER A 1 113 ? 49.983 -3.108 -5.576 1.00 61.41 113 SER A CA 1
ATOM 916 C C . SER A 1 113 ? 50.957 -4.296 -5.591 1.00 61.41 113 SER A C 1
ATOM 918 O O . SER A 1 113 ? 51.629 -4.544 -4.586 1.00 61.41 113 SER A O 1
ATOM 920 N N . ILE A 1 114 ? 51.086 -5.023 -6.711 1.00 62.78 114 ILE A N 1
ATOM 921 C CA . ILE A 1 114 ? 52.131 -6.045 -6.871 1.00 62.78 114 ILE A CA 1
ATOM 922 C C . ILE A 1 114 ? 53.401 -5.342 -7.363 1.00 62.78 114 ILE A C 1
ATOM 924 O O . ILE A 1 114 ? 53.474 -4.961 -8.533 1.00 62.78 114 ILE A O 1
ATOM 928 N N . PRO A 1 115 ? 54.436 -5.172 -6.517 1.00 61.00 115 PRO A N 1
ATOM 929 C CA . PRO A 1 115 ? 55.682 -4.576 -6.965 1.00 61.00 115 PRO A CA 1
ATOM 930 C C . PRO A 1 115 ? 56.256 -5.428 -8.102 1.00 61.00 115 PRO A C 1
ATOM 932 O O . PRO A 1 115 ? 56.499 -6.627 -7.932 1.00 61.00 115 PRO A O 1
ATOM 935 N N . ALA A 1 116 ? 56.542 -4.787 -9.240 1.00 66.50 116 ALA A N 1
ATOM 936 C CA . ALA A 1 116 ? 57.107 -5.372 -10.466 1.00 66.50 116 ALA A CA 1
ATOM 937 C C . ALA A 1 116 ? 58.398 -6.203 -10.264 1.00 66.50 116 ALA A C 1
ATOM 939 O O . ALA A 1 116 ? 58.896 -6.842 -11.186 1.00 66.50 116 ALA A O 1
ATOM 940 N N . LYS A 1 117 ? 58.940 -6.233 -9.043 1.00 56.84 117 LYS A N 1
ATOM 941 C CA . LYS A 1 117 ? 60.102 -7.021 -8.639 1.00 56.84 117 LYS A CA 1
ATOM 942 C C . LYS A 1 117 ? 59.813 -8.521 -8.454 1.00 56.84 117 LYS A C 1
ATOM 944 O O . LYS A 1 117 ? 60.762 -9.295 -8.443 1.00 56.84 117 LYS A O 1
ATOM 949 N N . VAL A 1 118 ? 58.550 -8.944 -8.316 1.00 60.78 118 VAL A N 1
ATOM 950 C CA . VAL A 1 118 ? 58.203 -10.364 -8.070 1.00 60.78 118 VAL A CA 1
ATOM 951 C C . VAL A 1 118 ? 57.882 -11.131 -9.362 1.00 60.78 118 VAL A C 1
ATOM 953 O O . VAL A 1 118 ? 58.167 -12.320 -9.447 1.00 60.78 118 VAL A O 1
ATOM 956 N N . ALA A 1 119 ? 57.380 -10.460 -10.404 1.00 58.97 119 ALA A N 1
ATOM 957 C CA . ALA A 1 119 ? 57.028 -11.096 -11.682 1.00 58.97 119 ALA A CA 1
ATOM 958 C C . ALA A 1 119 ? 58.240 -11.457 -12.568 1.00 58.97 119 ALA A C 1
ATOM 960 O O . ALA A 1 119 ? 58.098 -12.203 -13.525 1.00 58.97 119 ALA A O 1
ATOM 961 N N . SER A 1 120 ? 59.434 -10.949 -12.251 1.00 56.00 120 SER A N 1
ATOM 962 C CA . SER A 1 120 ? 60.661 -11.171 -13.034 1.00 56.00 120 SER A CA 1
ATOM 963 C C . SER A 1 120 ? 61.460 -12.424 -12.614 1.00 56.00 120 SER A C 1
ATOM 965 O O . SER A 1 120 ? 62.585 -12.596 -13.081 1.00 56.00 120 SER A O 1
ATOM 967 N N . VAL A 1 121 ? 60.943 -13.261 -11.702 1.00 62.72 121 VAL A N 1
ATOM 968 C CA . VAL A 1 121 ? 61.675 -14.407 -11.105 1.00 62.72 121 VAL A CA 1
ATOM 969 C C . VAL A 1 121 ? 61.049 -15.776 -11.454 1.00 62.72 121 VAL A C 1
ATOM 971 O O . VAL A 1 121 ? 61.542 -16.804 -10.997 1.00 62.72 121 VAL A O 1
ATOM 974 N N . ALA A 1 122 ? 60.005 -15.813 -12.287 1.00 48.81 122 ALA A N 1
ATOM 975 C CA . ALA A 1 122 ? 59.426 -17.043 -12.845 1.00 48.81 122 ALA A CA 1
ATOM 976 C C . ALA A 1 122 ? 59.683 -17.110 -14.355 1.00 48.81 122 ALA A C 1
ATOM 978 O O . ALA A 1 122 ? 59.955 -18.227 -14.846 1.00 48.81 122 ALA A O 1
#

pLDDT: mean 78.94, std 13.02, range [48.81, 96.31]

Sequence (122 aa):
MSHPNTIGELIRQESQRYHTFINLALFLAVLTGIEIVIIFLPWPFWIIMTVLVVLSVIKFVCVILWFMHLIYDKMLCLYLFVTGLILATGTMIALLALFHTEDLDYDAFSMDSIPAKVASVA

Radius of gyration: 28.76 Å; Cα contacts (8 Å, |Δi|>4): 20; chains: 1; bounding box: 99×29×58 Å

Foldseek 3Di:
DDDPCPVVVVVVVVVVLVVVLVVLVVVLVVLVVVLVVLVPDPDDPVVNVVSVVVSVVVSVVSCCCRVVVCVPDDCVVVVVVVVVVVVVVVVVVVVVVVVVPCPPPPVVVPDPPPPPVPVVPD

Solvent-accessible surface area (backbone atoms only — not comparable to full-atom values): 7348 Å² total; per-residue (Å²): 137,87,68,98,57,56,70,63,53,52,55,50,56,54,49,57,56,53,52,55,55,52,52,50,53,50,51,54,54,50,55,50,54,50,50,56,55,56,70,74,47,97,64,63,67,69,60,52,52,54,50,52,53,50,53,50,52,52,50,54,52,53,42,52,45,58,76,65,35,43,84,81,46,64,70,64,62,53,50,56,51,52,52,47,51,50,50,55,54,48,50,53,50,50,51,52,53,52,64,70,65,57,78,73,74,62,61,82,79,54,78,78,87,61,66,78,79,64,77,78,78,120

Organism: NCBI:txid3080537